Protein AF-A0AAD9GTY5-F1 (afdb_monomer)

Mean predicted aligned error: 5.33 Å

Radius of gyration: 15.56 Å; Cα contacts (8 Å, |Δi|>4): 55; chains: 1; bounding box: 37×31×32 Å

Structure (mmCIF, N/CA/C/O backbone):
data_AF-A0AAD9GTY5-F1
#
_entry.id   AF-A0AAD9GTY5-F1
#
loop_
_atom_site.group_PDB
_atom_site.id
_atom_site.type_symbol
_atom_site.label_atom_id
_atom_site.label_alt_id
_atom_site.label_comp_id
_atom_site.label_asym_id
_atom_site.label_entity_id
_atom_site.label_seq_id
_atom_site.pdbx_PDB_ins_code
_atom_site.Cartn_x
_atom_site.Cartn_y
_atom_site.Cartn_z
_atom_site.occupancy
_atom_site.B_iso_or_equiv
_atom_site.auth_seq_id
_atom_site.auth_comp_id
_atom_site.auth_asym_id
_atom_site.auth_atom_id
_atom_site.pdbx_PDB_model_num
ATOM 1 N N . MET A 1 1 ? 3.370 0.306 12.111 1.00 88.94 1 MET A N 1
ATOM 2 C CA . MET A 1 1 ? 4.490 0.597 11.191 1.00 88.94 1 MET A CA 1
ATOM 3 C C . MET A 1 1 ? 4.206 -0.045 9.845 1.00 88.94 1 MET A C 1
ATOM 5 O O . MET A 1 1 ? 3.911 -1.234 9.815 1.00 88.94 1 MET A O 1
ATOM 9 N N . ILE A 1 2 ? 4.271 0.730 8.763 1.00 94.88 2 ILE A N 1
ATOM 10 C CA . ILE A 1 2 ? 4.052 0.275 7.381 1.00 94.88 2 ILE A CA 1
ATOM 11 C C . ILE A 1 2 ? 5.280 0.661 6.551 1.00 94.88 2 ILE A C 1
ATOM 13 O O . ILE A 1 2 ? 5.760 1.784 6.666 1.00 94.88 2 ILE A O 1
ATOM 17 N N . GLY A 1 3 ? 5.800 -0.261 5.738 1.00 94.50 3 GLY A N 1
ATOM 18 C CA . GLY A 1 3 ? 6.947 -0.010 4.862 1.00 94.50 3 GLY A CA 1
ATOM 19 C C . GLY A 1 3 ? 6.531 0.098 3.399 1.00 94.50 3 GLY A C 1
ATOM 20 O O . GLY A 1 3 ? 6.261 -0.924 2.766 1.00 94.50 3 GLY A O 1
ATOM 21 N N . PHE A 1 4 ? 6.530 1.308 2.851 1.00 95.44 4 PHE A N 1
ATOM 22 C CA . PHE A 1 4 ? 6.259 1.550 1.436 1.00 95.44 4 PHE A CA 1
ATOM 23 C C . PHE A 1 4 ? 7.557 1.463 0.632 1.00 95.44 4 PHE A C 1
ATOM 25 O O . PHE A 1 4 ? 8.579 2.005 1.046 1.00 95.44 4 PHE A O 1
ATOM 32 N N . SER A 1 5 ? 7.542 0.792 -0.522 1.00 95.56 5 SER A N 1
ATOM 33 C CA . SER A 1 5 ? 8.604 0.996 -1.520 1.00 95.56 5 SER A CA 1
ATOM 34 C C . SER A 1 5 ? 8.483 2.400 -2.107 1.00 95.56 5 SER A C 1
ATOM 36 O O . SER A 1 5 ? 7.361 2.897 -2.217 1.00 95.56 5 SER A O 1
ATOM 38 N N . LYS A 1 6 ? 9.586 2.962 -2.594 1.00 97.00 6 LYS A N 1
ATOM 39 C CA . LYS A 1 6 ? 9.621 4.266 -3.261 1.00 97.00 6 LYS A CA 1
ATOM 40 C C . LYS A 1 6 ? 8.483 4.489 -4.267 1.00 97.00 6 LYS A C 1
ATOM 42 O O . LYS A 1 6 ? 7.726 5.434 -4.081 1.00 97.00 6 LYS A O 1
ATOM 47 N N . GLY A 1 7 ? 8.278 3.585 -5.231 1.00 97.06 7 GLY A N 1
ATOM 48 C CA . GLY A 1 7 ? 7.185 3.715 -6.208 1.00 97.06 7 GLY A CA 1
ATOM 49 C C . GLY A 1 7 ? 5.802 3.872 -5.579 1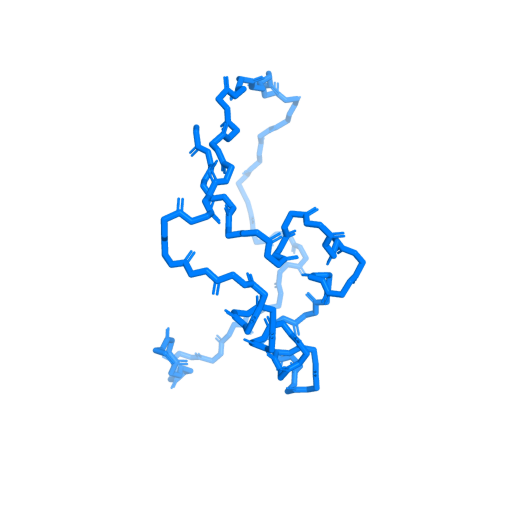.00 97.06 7 GLY A C 1
ATOM 50 O O . GLY A 1 7 ? 5.099 4.830 -5.858 1.00 97.06 7 GLY A O 1
ATOM 51 N N . HIS A 1 8 ? 5.437 2.986 -4.654 1.00 96.06 8 HIS A N 1
ATOM 52 C CA . HIS A 1 8 ? 4.156 3.063 -3.941 1.00 96.06 8 HIS A CA 1
ATOM 53 C C . HIS A 1 8 ? 3.965 4.334 -3.104 1.00 96.06 8 HIS A C 1
ATOM 55 O O . HIS A 1 8 ? 2.826 4.712 -2.848 1.00 96.06 8 HIS A O 1
ATOM 61 N N . TRP A 1 9 ? 5.048 4.964 -2.645 1.00 96.50 9 TRP A N 1
ATOM 62 C CA . TRP A 1 9 ? 4.970 6.206 -1.880 1.00 96.50 9 TRP A CA 1
ATOM 63 C C . TRP A 1 9 ? 4.883 7.444 -2.778 1.00 96.50 9 TRP A C 1
ATOM 65 O O . TRP A 1 9 ? 4.073 8.331 -2.530 1.00 96.50 9 TRP A O 1
ATOM 75 N N . GLU A 1 10 ? 5.709 7.504 -3.823 1.00 97.25 10 GLU A N 1
ATOM 76 C CA . GLU A 1 10 ? 5.805 8.664 -4.719 1.00 97.25 10 GLU A CA 1
ATOM 77 C C . GLU A 1 10 ? 4.688 8.694 -5.774 1.00 97.25 10 GLU A C 1
ATOM 79 O O . GLU A 1 10 ? 4.342 9.764 -6.270 1.00 97.25 10 GLU A O 1
ATOM 84 N N . HIS A 1 11 ? 4.075 7.541 -6.058 1.00 96.81 11 HIS A N 1
ATOM 85 C CA . HIS A 1 11 ? 3.002 7.367 -7.040 1.00 96.81 11 HIS A CA 1
ATOM 86 C C . HIS A 1 11 ? 1.709 6.823 -6.399 1.00 96.81 11 HIS A C 1
ATOM 88 O O . HIS A 1 11 ? 1.227 5.741 -6.755 1.00 96.81 11 HIS A O 1
ATOM 94 N N . PRO A 1 12 ? 1.115 7.543 -5.429 1.00 95.75 12 PRO A N 1
ATOM 95 C CA . PRO A 1 12 ? 0.001 7.024 -4.638 1.00 95.75 12 PRO A CA 1
ATOM 96 C C . PRO A 1 12 ? -1.253 6.761 -5.481 1.00 95.75 12 PRO A C 1
ATOM 98 O O . PRO A 1 12 ? -1.946 5.773 -5.258 1.00 95.75 12 PRO A O 1
ATOM 101 N N . VAL A 1 13 ? -1.523 7.595 -6.493 1.00 96.56 13 VAL A N 1
ATOM 102 C CA . VAL A 1 13 ? -2.701 7.439 -7.364 1.00 96.56 13 VAL A CA 1
ATOM 103 C C . VAL A 1 13 ? -2.618 6.148 -8.176 1.00 96.56 13 VAL A C 1
ATOM 105 O O . VAL A 1 13 ? -3.599 5.413 -8.267 1.00 96.56 13 VAL A O 1
ATOM 108 N N . GLU A 1 14 ? -1.445 5.828 -8.721 1.00 95.94 14 GLU A N 1
ATOM 109 C CA . GLU A 1 14 ? -1.231 4.579 -9.456 1.00 95.94 14 GLU A CA 1
ATOM 110 C C . GLU A 1 14 ? -1.296 3.340 -8.552 1.00 95.94 14 GLU A C 1
ATOM 112 O O . GLU A 1 14 ? -1.653 2.261 -9.031 1.00 95.94 14 GLU A O 1
ATOM 117 N N . ALA A 1 15 ? -1.004 3.498 -7.256 1.00 94.75 15 ALA A N 1
ATOM 118 C CA . ALA A 1 15 ? -1.100 2.447 -6.246 1.00 94.75 15 ALA A CA 1
ATOM 119 C C . ALA A 1 15 ? -2.543 2.143 -5.792 1.00 94.75 15 ALA A C 1
ATOM 121 O O . ALA A 1 15 ? -2.759 1.145 -5.096 1.00 94.75 15 ALA A O 1
ATOM 122 N N . HIS A 1 16 ? -3.525 2.970 -6.164 1.00 94.94 16 HIS A N 1
ATOM 123 C CA . HIS A 1 16 ? -4.945 2.709 -5.923 1.00 94.94 16 HIS A CA 1
ATOM 124 C C . HIS A 1 16 ? -5.503 1.659 -6.901 1.00 94.94 16 HIS A C 1
ATOM 126 O O . HIS A 1 16 ? -4.950 1.447 -7.981 1.00 94.94 16 HIS A O 1
ATOM 132 N N . GLY A 1 17 ? -6.632 1.037 -6.551 1.00 93.19 17 GLY A N 1
ATOM 133 C CA . GLY A 1 17 ? -7.361 0.095 -7.412 1.00 93.19 17 GLY A CA 1
ATOM 134 C C . GLY A 1 17 ? -7.722 -1.215 -6.714 1.00 93.19 17 GLY A C 1
ATOM 135 O O . GLY A 1 17 ? -7.318 -1.460 -5.572 1.00 93.19 17 GLY A O 1
ATOM 136 N N . ASP A 1 18 ? -8.483 -2.060 -7.406 1.00 90.81 18 ASP A N 1
ATOM 137 C CA . ASP A 1 18 ? -8.806 -3.407 -6.936 1.00 90.81 18 ASP A CA 1
ATOM 138 C C . ASP A 1 18 ? -7.732 -4.387 -7.415 1.00 90.81 18 ASP A C 1
ATOM 140 O O . ASP A 1 18 ? -7.582 -4.643 -8.602 1.00 90.81 18 ASP A O 1
ATOM 144 N N . LYS A 1 19 ? -7.001 -5.009 -6.489 1.00 88.25 19 LYS A N 1
ATOM 145 C CA . LYS A 1 19 ? -5.975 -6.008 -6.835 1.00 88.25 19 LYS A CA 1
ATOM 146 C C . LYS A 1 19 ? -6.549 -7.301 -7.430 1.00 88.25 19 LYS A C 1
ATOM 148 O O . LYS A 1 19 ? -5.776 -8.136 -7.892 1.00 88.25 19 LYS A O 1
ATOM 153 N N . ARG A 1 20 ? -7.874 -7.485 -7.403 1.00 86.25 20 ARG A N 1
ATOM 154 C CA . ARG A 1 20 ? -8.590 -8.555 -8.118 1.00 86.25 20 ARG A CA 1
ATOM 155 C C . ARG A 1 20 ? -8.847 -8.194 -9.583 1.00 86.25 20 ARG A C 1
ATOM 157 O O . ARG A 1 20 ? -9.083 -9.092 -10.386 1.00 86.25 20 ARG A O 1
ATOM 164 N N . ASN A 1 21 ? -8.793 -6.910 -9.938 1.00 90.94 21 ASN A N 1
ATOM 165 C CA . ASN A 1 21 ? -8.788 -6.457 -11.321 1.00 90.94 21 ASN A CA 1
ATOM 166 C C . ASN A 1 21 ? -7.365 -6.599 -11.900 1.00 90.94 21 ASN A C 1
ATOM 168 O O . ASN A 1 21 ? -6.374 -6.183 -11.295 1.00 90.94 21 ASN A O 1
ATOM 172 N N . VAL A 1 22 ? -7.257 -7.236 -13.067 1.00 92.56 22 VAL A N 1
A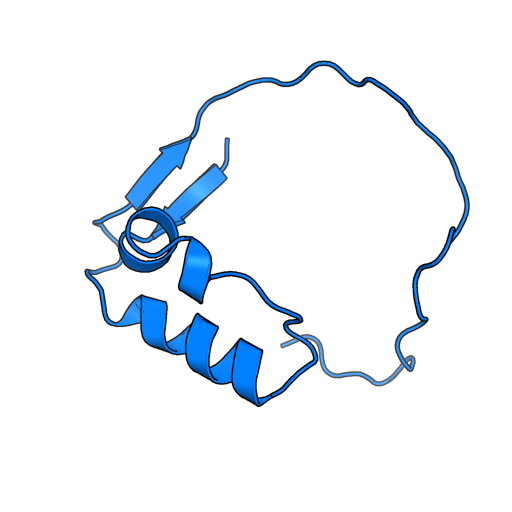TOM 173 C CA . VAL A 1 22 ? -5.962 -7.613 -13.655 1.00 92.56 22 VAL A CA 1
ATOM 174 C C . VAL A 1 22 ? -5.175 -6.381 -14.100 1.00 92.56 22 VAL A C 1
ATOM 176 O O . VAL A 1 22 ? -3.954 -6.338 -13.938 1.00 92.56 22 VAL A O 1
ATOM 179 N N . GLU A 1 23 ? -5.857 -5.368 -14.625 1.00 95.75 23 GLU A N 1
ATOM 180 C CA . GLU A 1 23 ? -5.256 -4.129 -15.108 1.00 95.75 23 GLU A CA 1
ATOM 181 C C . GLU A 1 23 ? -4.696 -3.286 -13.954 1.00 95.75 23 GLU A C 1
ATOM 183 O O . GLU A 1 23 ? -3.560 -2.804 -14.021 1.00 95.75 23 GLU A O 1
ATOM 188 N N . ASP A 1 24 ? -5.456 -3.167 -12.867 1.00 95.62 24 ASP A N 1
ATOM 189 C CA . ASP A 1 24 ? -5.049 -2.495 -11.636 1.00 95.62 24 ASP A CA 1
ATOM 190 C C . ASP A 1 24 ? -3.864 -3.211 -10.987 1.00 95.62 24 ASP A C 1
ATOM 192 O O . ASP A 1 24 ? -2.873 -2.570 -10.628 1.00 95.62 24 ASP A O 1
ATOM 196 N N . LEU A 1 25 ? -3.903 -4.545 -10.901 1.00 94.31 25 LEU A N 1
ATOM 197 C CA . LEU A 1 25 ? -2.785 -5.327 -10.375 1.00 94.31 25 LEU A CA 1
ATOM 198 C C . LEU A 1 25 ? -1.525 -5.174 -11.239 1.00 94.31 25 LEU A C 1
ATOM 200 O O . LEU A 1 25 ? -0.419 -5.069 -10.704 1.00 94.31 25 LEU A O 1
ATOM 204 N N . ALA A 1 26 ? -1.668 -5.147 -12.566 1.00 95.94 26 ALA A N 1
ATOM 205 C CA . ALA A 1 26 ? -0.548 -4.942 -13.477 1.00 95.94 26 ALA A CA 1
ATOM 206 C C . ALA A 1 26 ? 0.066 -3.542 -13.321 1.00 95.94 26 ALA A C 1
ATOM 208 O O . ALA A 1 26 ? 1.292 -3.422 -13.280 1.00 95.94 26 ALA A O 1
ATOM 209 N N . ARG A 1 27 ? -0.760 -2.494 -13.183 1.00 96.88 27 ARG A N 1
ATOM 210 C CA . ARG A 1 27 ? -0.300 -1.129 -12.873 1.00 96.88 27 ARG A CA 1
ATOM 211 C C . ARG A 1 27 ? 0.432 -1.090 -11.534 1.00 96.88 27 ARG A C 1
ATOM 213 O O . ARG A 1 27 ? 1.551 -0.592 -11.474 1.00 96.88 27 ARG A O 1
ATOM 220 N N . TRP A 1 28 ? -0.155 -1.685 -10.498 1.00 96.19 28 TRP A N 1
ATOM 221 C CA . TRP A 1 28 ? 0.422 -1.756 -9.156 1.00 96.19 28 TRP A CA 1
ATOM 222 C C . TRP A 1 28 ? 1.789 -2.457 -9.156 1.00 96.19 28 TRP A C 1
ATOM 224 O O . TRP A 1 28 ? 2.739 -1.973 -8.549 1.00 96.19 28 TRP A O 1
ATOM 234 N N . ARG A 1 29 ? 1.935 -3.568 -9.893 1.00 94.94 29 ARG A N 1
ATOM 235 C CA . ARG A 1 29 ? 3.203 -4.314 -9.989 1.00 94.94 29 ARG A CA 1
ATOM 236 C C . ARG A 1 29 ? 4.336 -3.494 -10.606 1.00 94.94 29 ARG A C 1
ATOM 238 O O . ARG A 1 29 ? 5.459 -3.614 -10.132 1.00 94.94 29 ARG A O 1
ATOM 245 N N . LYS A 1 30 ? 4.052 -2.638 -11.592 1.00 96.56 30 LYS A N 1
ATOM 246 C CA . LYS A 1 30 ? 5.060 -1.759 -12.221 1.00 96.56 30 LYS A CA 1
ATOM 247 C C . LYS A 1 30 ? 5.668 -0.750 -11.248 1.00 96.56 30 LYS A C 1
ATOM 249 O O . LYS A 1 30 ? 6.757 -0.247 -11.491 1.00 96.56 30 LYS A O 1
ATOM 254 N N . LEU A 1 31 ? 5.020 -0.485 -10.112 1.00 96.00 31 LEU A N 1
ATOM 255 C CA . LEU A 1 31 ? 5.566 0.427 -9.109 1.00 96.00 31 LEU A CA 1
ATOM 256 C C . LEU A 1 31 ? 6.871 -0.083 -8.480 1.00 96.00 31 LEU A C 1
ATOM 258 O O . LEU A 1 31 ? 7.613 0.704 -7.897 1.00 96.00 31 LEU A O 1
ATOM 262 N N . VAL A 1 32 ? 7.173 -1.381 -8.608 1.00 93.94 32 VAL A N 1
ATOM 263 C CA . VAL A 1 32 ? 8.452 -1.959 -8.170 1.00 93.94 32 VAL A CA 1
ATOM 264 C C . VAL A 1 32 ? 9.645 -1.439 -8.976 1.00 93.94 32 VAL A C 1
ATOM 266 O O . VAL A 1 32 ? 10.757 -1.439 -8.457 1.00 93.94 32 VAL A O 1
ATOM 269 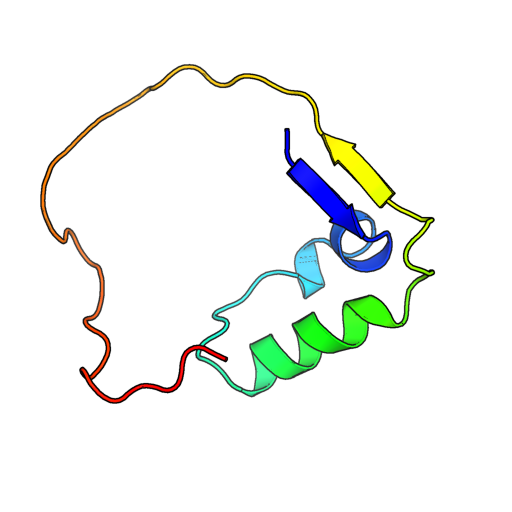N N . ASP A 1 33 ? 9.415 -0.966 -10.204 1.00 95.62 33 ASP A N 1
ATOM 270 C CA . ASP A 1 33 ? 10.469 -0.463 -11.090 1.00 95.62 33 ASP A CA 1
ATOM 271 C C . ASP A 1 33 ? 11.018 0.892 -10.602 1.00 95.62 33 ASP A C 1
ATOM 273 O O . ASP A 1 33 ? 12.124 1.301 -10.963 1.00 95.62 33 ASP A O 1
ATOM 277 N N . TYR A 1 34 ? 10.272 1.587 -9.735 1.00 95.38 34 TYR A N 1
ATOM 278 C CA . TYR A 1 34 ? 10.716 2.821 -9.097 1.00 95.38 34 TYR A CA 1
ATOM 279 C C . TYR A 1 34 ? 11.524 2.516 -7.832 1.00 95.38 34 TYR A C 1
ATOM 281 O O . TYR A 1 34 ? 10.985 2.389 -6.728 1.00 95.38 34 TYR A O 1
ATOM 289 N N . GLY A 1 35 ? 12.845 2.469 -8.004 1.00 93.12 35 GLY A N 1
ATOM 290 C CA . GLY A 1 35 ? 13.816 2.278 -6.928 1.00 93.12 35 GLY A CA 1
ATOM 291 C C . GLY A 1 35 ? 14.173 0.812 -6.698 1.00 93.12 35 GLY A C 1
ATOM 292 O O . GLY A 1 35 ? 13.989 -0.045 -7.555 1.00 93.12 35 GLY A O 1
ATOM 293 N N . ASN A 1 36 ? 14.750 0.522 -5.537 1.00 92.81 36 ASN A N 1
ATOM 294 C CA . ASN A 1 36 ? 15.121 -0.832 -5.137 1.00 92.81 36 ASN A CA 1
ATOM 295 C C . ASN A 1 36 ? 14.664 -1.141 -3.702 1.00 92.81 36 ASN A C 1
ATOM 297 O O . ASN A 1 36 ? 14.053 -0.322 -3.020 1.00 92.81 36 ASN A O 1
ATOM 301 N N . GLN A 1 37 ? 14.972 -2.345 -3.212 1.00 86.75 37 GLN A N 1
ATOM 302 C CA . GLN A 1 37 ? 14.530 -2.804 -1.891 1.00 86.75 37 GLN A CA 1
ATOM 303 C C . GLN A 1 37 ? 14.984 -1.902 -0.727 1.00 86.75 37 GLN A C 1
ATOM 305 O O . GLN A 1 37 ? 14.321 -1.910 0.312 1.00 86.75 37 GLN A O 1
ATOM 310 N N . LYS A 1 38 ? 16.085 -1.155 -0.885 1.00 91.38 38 LYS A N 1
ATOM 311 C CA . LYS A 1 38 ? 16.621 -0.232 0.125 1.00 91.38 38 LYS A CA 1
ATOM 312 C C . LYS A 1 38 ? 15.898 1.117 0.128 1.00 91.38 38 LYS A C 1
ATOM 314 O O . LYS A 1 38 ? 15.928 1.803 1.144 1.00 91.38 38 LYS A O 1
ATOM 319 N N . ASP A 1 39 ? 15.209 1.466 -0.958 1.00 95.00 39 ASP A N 1
ATOM 320 C CA . ASP A 1 39 ? 14.468 2.721 -1.093 1.00 95.00 39 ASP A CA 1
ATOM 321 C C . ASP A 1 39 ? 13.062 2.557 -0.503 1.00 95.00 39 ASP A C 1
ATOM 323 O O . ASP A 1 39 ? 12.060 2.428 -1.216 1.00 95.00 39 ASP A O 1
ATOM 327 N N . ARG A 1 40 ? 12.987 2.485 0.829 1.00 94.44 40 ARG A N 1
ATOM 328 C CA . ARG A 1 40 ? 11.722 2.334 1.554 1.00 94.44 40 ARG A CA 1
ATOM 329 C C . ARG A 1 40 ? 11.457 3.501 2.481 1.00 94.44 40 ARG A C 1
ATOM 331 O O . ARG A 1 40 ? 12.339 3.926 3.221 1.00 94.44 40 ARG A O 1
ATOM 338 N N . LEU A 1 41 ? 10.203 3.938 2.500 1.00 95.62 41 LEU A N 1
ATOM 339 C CA . LEU A 1 41 ? 9.690 4.815 3.538 1.00 95.62 41 LEU A CA 1
ATOM 340 C C . LEU A 1 41 ? 9.029 3.974 4.630 1.00 95.62 41 LEU A C 1
ATOM 342 O O . LEU A 1 41 ? 8.141 3.164 4.354 1.00 95.62 41 LEU A O 1
ATOM 346 N N . LEU A 1 42 ? 9.439 4.197 5.875 1.00 96.06 42 LEU A N 1
ATOM 347 C CA . LEU A 1 42 ? 8.798 3.618 7.048 1.00 96.06 42 LEU A CA 1
ATOM 348 C C . LEU A 1 42 ? 7.824 4.634 7.649 1.00 96.06 42 LEU A C 1
ATOM 350 O O . LEU A 1 42 ? 8.244 5.656 8.183 1.00 96.06 42 LEU A O 1
ATOM 354 N N . LEU A 1 43 ? 6.527 4.337 7.577 1.00 95.75 43 LEU A N 1
ATOM 355 C CA . LEU A 1 43 ? 5.485 5.108 8.244 1.00 95.75 43 LEU A CA 1
ATOM 356 C C . LEU A 1 43 ? 5.240 4.527 9.641 1.00 95.75 43 LEU A C 1
ATOM 358 O O . LEU A 1 43 ? 4.688 3.429 9.794 1.00 95.75 43 LEU A O 1
ATOM 362 N N . CYS A 1 44 ? 5.663 5.267 10.661 1.00 96.75 44 CYS A N 1
ATOM 363 C CA . CYS A 1 44 ? 5.635 4.864 12.066 1.00 96.75 44 CYS A CA 1
ATOM 364 C C . CYS A 1 44 ? 4.572 5.634 12.856 1.00 96.75 44 CYS A C 1
ATOM 366 O O . CYS A 1 44 ? 4.875 6.242 13.873 1.00 96.75 44 CYS A O 1
ATOM 368 N N . GLU A 1 45 ? 3.326 5.570 12.397 1.00 96.12 45 GLU A N 1
ATOM 369 C CA . GLU A 1 45 ? 2.203 6.268 13.028 1.00 96.12 45 GLU A CA 1
ATOM 370 C C . GLU A 1 45 ? 1.293 5.308 13.807 1.00 96.12 45 GLU A C 1
ATOM 372 O O . GLU A 1 45 ? 1.186 4.116 13.484 1.00 96.12 45 GLU A O 1
ATOM 377 N N . GLN A 1 46 ? 0.625 5.842 14.830 1.00 96.38 46 GLN A N 1
ATOM 378 C CA . GLN A 1 46 ? -0.472 5.187 15.542 1.00 96.38 46 GLN A CA 1
ATOM 379 C C . GLN A 1 46 ? -1.806 5.811 15.122 1.00 96.38 46 GLN A C 1
ATOM 381 O O . GLN A 1 46 ? -1.874 6.993 14.799 1.00 96.38 46 GLN A O 1
ATOM 386 N N . ALA A 1 47 ? -2.878 5.021 15.158 1.00 94.12 47 ALA A N 1
ATOM 387 C CA . ALA A 1 47 ? -4.233 5.498 14.908 1.00 94.12 47 ALA A CA 1
ATOM 388 C C . ALA A 1 47 ? -5.148 5.112 16.075 1.00 94.12 47 ALA A C 1
ATOM 390 O O . ALA A 1 47 ? -5.027 4.020 16.634 1.00 94.12 47 ALA A O 1
ATOM 391 N N . GLY A 1 48 ? -6.070 6.007 16.429 1.00 97.44 48 GLY A N 1
ATOM 392 C CA . GLY A 1 48 ? -7.166 5.689 17.338 1.00 97.44 48 GLY A CA 1
ATOM 393 C C . GLY A 1 48 ? -8.216 4.839 16.628 1.00 97.44 48 GLY A C 1
ATOM 394 O O . GLY A 1 48 ? -8.549 5.093 15.471 1.00 97.44 48 GLY A O 1
ATOM 395 N N . ILE A 1 49 ? -8.748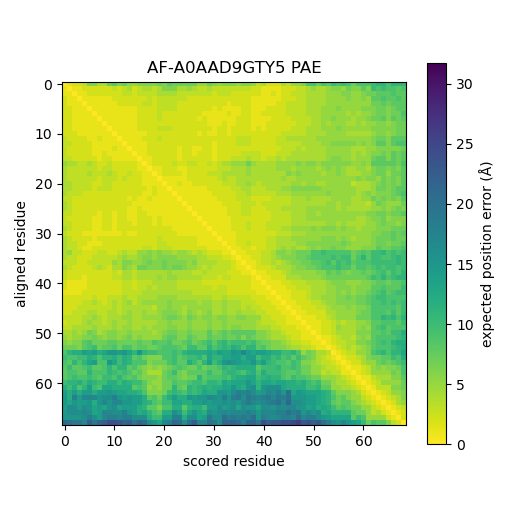 3.831 17.317 1.00 95.81 49 ILE A N 1
ATOM 396 C CA . ILE A 1 49 ? -9.870 3.044 16.800 1.00 95.81 49 ILE A CA 1
ATOM 397 C C . ILE A 1 49 ? -11.130 3.909 16.898 1.00 95.81 49 ILE A C 1
ATOM 399 O O . ILE A 1 49 ? -11.551 4.248 18.001 1.00 95.81 49 ILE A O 1
ATOM 403 N N . LEU A 1 50 ? -11.720 4.260 15.753 1.00 96.88 50 LEU A N 1
ATOM 404 C CA . LEU A 1 50 ? -12.973 5.020 15.695 1.00 96.88 50 LEU A CA 1
ATOM 405 C C . LEU A 1 50 ? -14.203 4.113 15.857 1.00 96.88 50 LEU A C 1
ATOM 407 O O . LEU A 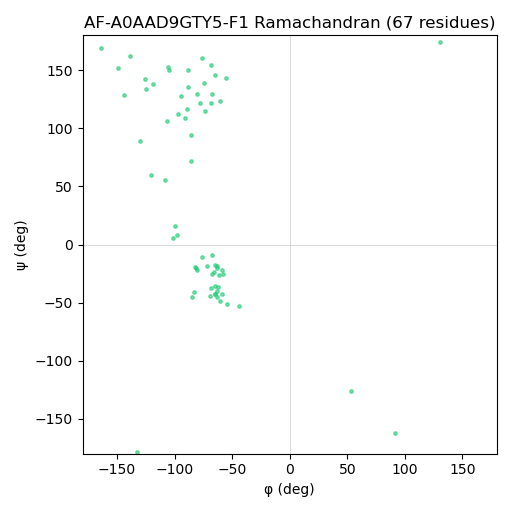1 50 ? -15.146 4.475 16.552 1.00 96.88 50 LEU A O 1
ATOM 41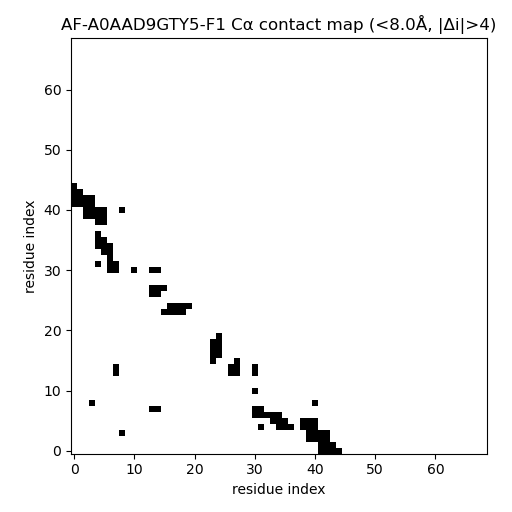1 N N . GLU A 1 51 ? -14.185 2.931 15.239 1.00 94.31 51 GLU A N 1
ATOM 412 C CA . GLU A 1 51 ? -15.302 1.981 15.228 1.00 94.31 51 GLU A CA 1
ATOM 413 C C . GLU A 1 51 ? -14.786 0.533 15.149 1.00 94.31 51 GLU A C 1
ATOM 415 O O . GLU A 1 51 ? -13.705 0.274 14.615 1.00 94.31 51 GLU A O 1
ATOM 420 N N . SER A 1 52 ? -15.551 -0.420 15.692 1.00 93.06 52 SER A N 1
ATOM 421 C CA . SER A 1 52 ? -15.277 -1.858 15.614 1.00 93.06 52 SER A CA 1
ATOM 422 C C . SER A 1 52 ? -16.585 -2.636 15.492 1.00 93.06 52 SER A C 1
ATOM 424 O O . SER A 1 52 ? -17.502 -2.447 16.290 1.00 93.06 52 SER A O 1
ATOM 426 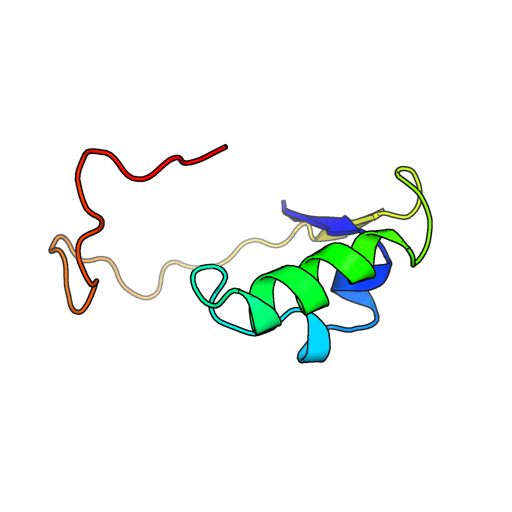N N . PHE A 1 53 ? -16.670 -3.524 14.505 1.00 90.00 53 PHE A N 1
ATOM 427 C CA . PHE A 1 53 ? -17.838 -4.361 14.239 1.00 90.00 53 PHE A CA 1
ATOM 428 C C . PHE A 1 53 ? -17.410 -5.787 13.878 1.00 90.00 53 PHE A C 1
ATOM 430 O O . PHE A 1 53 ? -16.255 -6.046 13.536 1.00 90.00 53 PHE A O 1
ATOM 437 N N . LYS A 1 54 ? -18.349 -6.734 13.972 1.00 88.25 54 LYS A N 1
ATOM 438 C CA . LYS A 1 54 ? -18.134 -8.149 13.645 1.00 88.25 54 LYS A CA 1
ATOM 439 C C . LYS A 1 54 ? -19.235 -8.644 12.715 1.00 88.25 54 LYS A C 1
ATOM 441 O O . LYS A 1 54 ? -20.254 -9.134 13.181 1.00 88.25 54 LYS A O 1
ATOM 446 N N . ASP A 1 55 ? -19.012 -8.507 11.415 1.00 85.62 55 ASP A N 1
ATOM 447 C CA . ASP A 1 55 ? -19.799 -9.135 10.349 1.00 85.62 55 ASP A CA 1
ATOM 448 C C . ASP A 1 55 ? -18.996 -9.054 9.035 1.00 85.62 55 ASP A C 1
ATOM 450 O O . ASP A 1 55 ? -18.006 -8.324 8.951 1.00 85.62 55 ASP A O 1
ATOM 454 N N . LYS A 1 56 ? -19.424 -9.764 7.989 1.00 83.62 56 LYS A N 1
ATOM 455 C CA . LYS A 1 56 ? -18.862 -9.654 6.634 1.00 83.62 56 LYS A CA 1
ATOM 456 C C . LYS A 1 56 ? -19.057 -8.261 6.019 1.00 83.62 56 LYS A C 1
ATOM 458 O O . LYS A 1 56 ? -18.374 -7.922 5.055 1.00 83.62 56 LYS A O 1
ATOM 463 N N . GLY A 1 57 ? -20.006 -7.474 6.534 1.00 85.69 57 GLY A N 1
ATOM 464 C CA . GLY A 1 57 ? -20.395 -6.187 5.959 1.00 85.69 57 GLY A CA 1
ATOM 465 C C . GLY A 1 57 ? -20.752 -6.327 4.476 1.00 85.69 57 GLY A C 1
ATOM 466 O O . GLY A 1 57 ? -21.542 -7.191 4.098 1.00 85.69 57 GLY A O 1
ATOM 467 N N . ASN A 1 58 ? -20.114 -5.516 3.633 1.0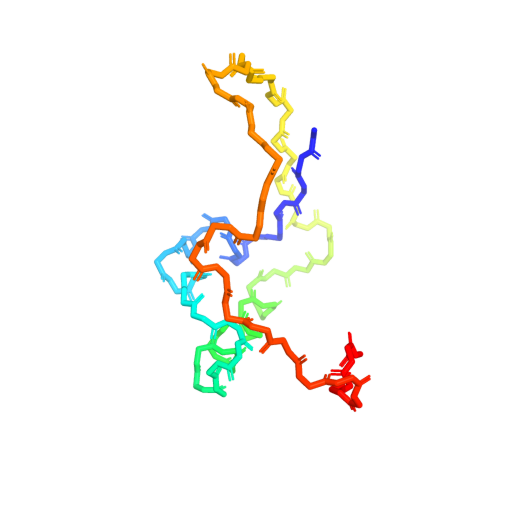0 84.94 58 ASN A N 1
ATOM 468 C CA . ASN A 1 58 ? -20.299 -5.527 2.177 1.00 84.94 58 ASN A CA 1
ATOM 469 C C . ASN A 1 58 ? -19.186 -6.285 1.429 1.00 84.94 58 ASN A C 1
ATOM 471 O O . ASN A 1 58 ? -19.013 -6.099 0.224 1.00 84.94 58 ASN A O 1
ATOM 475 N N . LEU A 1 59 ? -18.389 -7.104 2.124 1.00 82.94 59 LEU A N 1
ATOM 476 C CA .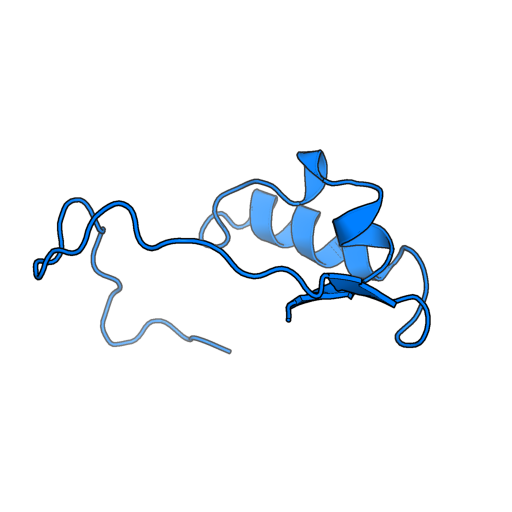 LEU A 1 59 ? -17.309 -7.856 1.491 1.00 82.94 59 LEU A CA 1
ATOM 477 C C . LEU A 1 59 ? -17.870 -8.922 0.545 1.00 82.94 59 LEU A C 1
ATOM 479 O O . LEU A 1 59 ? -18.698 -9.750 0.928 1.00 82.94 59 LEU A O 1
ATOM 483 N N . ILE A 1 60 ? -17.360 -8.927 -0.686 1.00 83.06 60 ILE A N 1
ATOM 484 C CA . ILE A 1 60 ? -17.653 -9.965 -1.675 1.00 83.06 60 ILE A CA 1
ATOM 485 C C . ILE A 1 60 ? -16.803 -11.200 -1.336 1.00 83.06 60 ILE A C 1
ATOM 487 O O . ILE A 1 60 ? -15.566 -11.075 -1.312 1.00 83.06 60 ILE A O 1
ATOM 491 N N . PRO A 1 61 ? -17.424 -12.373 -1.088 1.00 83.06 61 PRO A N 1
ATOM 492 C CA . PRO A 1 61 ? -16.703 -13.615 -0.841 1.00 83.06 61 PRO A CA 1
ATOM 493 C C . PRO A 1 61 ? -15.740 -13.939 -1.982 1.00 83.06 61 PRO A C 1
ATOM 495 O O . PRO A 1 61 ? -16.048 -13.711 -3.151 1.00 83.06 61 PRO A O 1
ATOM 498 N N . ILE A 1 62 ? -14.582 -14.496 -1.642 1.00 79.88 62 ILE A N 1
ATOM 499 C CA . ILE A 1 62 ? -13.717 -15.152 -2.625 1.00 79.88 62 ILE A CA 1
ATOM 500 C C . ILE A 1 62 ? -14.122 -16.620 -2.734 1.00 79.88 62 ILE A C 1
ATOM 502 O O . ILE A 1 62 ? -14.609 -17.198 -1.757 1.00 79.88 62 ILE A O 1
ATOM 506 N N . ALA A 1 63 ? -13.933 -17.223 -3.907 1.00 82.06 63 ALA A N 1
ATOM 507 C CA . ALA A 1 63 ? -14.107 -18.663 -4.031 1.00 82.06 63 ALA A CA 1
ATOM 508 C C . ALA A 1 63 ? -13.047 -19.390 -3.171 1.00 82.06 63 ALA A C 1
ATOM 510 O O . ALA A 1 63 ? -11.933 -18.873 -3.023 1.00 82.06 63 ALA A O 1
ATOM 511 N N . PRO A 1 64 ? -13.370 -20.553 -2.572 1.00 78.50 64 PRO A N 1
ATOM 512 C CA . PRO A 1 64 ? -12.452 -21.265 -1.676 1.00 78.50 64 PRO A CA 1
ATOM 513 C C . PRO A 1 64 ? -11.118 -21.669 -2.320 1.00 78.50 64 PRO A C 1
ATOM 515 O O . PRO A 1 64 ? -10.148 -21.918 -1.614 1.00 78.50 64 PRO A O 1
ATOM 518 N N . ASP A 1 65 ? -11.084 -21.754 -3.646 1.00 85.88 65 ASP A N 1
ATOM 519 C CA . ASP A 1 65 ? -9.974 -22.216 -4.476 1.00 85.88 65 ASP A CA 1
ATOM 520 C C . ASP A 1 65 ? -9.171 -21.078 -5.129 1.00 85.88 65 ASP A C 1
ATOM 522 O O . ASP A 1 65 ? -8.264 -21.338 -5.922 1.00 85.88 65 ASP A O 1
ATOM 526 N N . VAL A 1 66 ? -9.466 -19.812 -4.803 1.00 80.00 66 VAL A N 1
ATOM 527 C CA . VAL A 1 66 ? -8.688 -18.674 -5.314 1.00 80.00 66 VAL A CA 1
ATOM 528 C C . VAL A 1 66 ? -7.235 -18.789 -4.851 1.00 80.00 66 VAL A C 1
ATOM 530 O O . VAL A 1 66 ? -6.947 -18.826 -3.656 1.00 80.00 66 VAL A O 1
ATOM 533 N N . ASN A 1 67 ? -6.308 -18.796 -5.813 1.00 74.75 67 ASN A N 1
ATOM 534 C CA . ASN A 1 67 ? -4.875 -18.780 -5.544 1.00 74.75 67 ASN A CA 1
ATOM 535 C C . ASN A 1 67 ? -4.465 -17.422 -4.946 1.00 74.75 67 ASN A C 1
ATOM 537 O O . ASN A 1 67 ? -4.685 -16.376 -5.555 1.00 74.75 67 ASN A O 1
ATOM 541 N N . THR A 1 68 ? -3.885 -17.446 -3.746 1.00 68.19 68 THR A N 1
ATOM 542 C CA . THR A 1 68 ? -3.498 -16.253 -2.978 1.00 68.19 68 THR A CA 1
ATOM 543 C C . THR A 1 68 ? -2.016 -15.878 -3.115 1.00 68.19 68 THR A C 1
ATOM 545 O O . THR A 1 68 ? -1.550 -15.041 -2.341 1.00 68.19 68 THR A O 1
ATOM 548 N N . LEU A 1 69 ? -1.268 -16.531 -4.016 1.00 50.25 69 LEU A N 1
ATOM 549 C CA . LEU A 1 69 ? 0.186 -16.373 -4.182 1.00 50.25 69 LEU A CA 1
ATOM 550 C C . LEU A 1 69 ? 0.570 -15.252 -5.161 1.00 50.25 69 LEU A C 1
ATOM 552 O O . LEU A 1 69 ? 0.003 -15.196 -6.276 1.00 50.25 69 LEU A O 1
#

Sequence (69 aa):
MIGFSKGHWEHPVEAHGDKRNVEDLARWRKLVDYGNQKDRLLLCEQAGILESFKDKGNLIPIAPDVNTL

Secondary structure (DSSP, 8-state):
-EEEEHHHHH-TTTT-S-TTSHHHHHHHHHGGGSS-TT-EEEE-----------S-TTPPPPPTT----

Organism: NCBI:txid4793

pLDDT: mean 91.1, std 7.91, range [50.25, 97.44]

Solvent-accessible surface area (backbone atoms only — not comparable to full-atom values): 4601 Å² total; per-residue (Å²): 110,49,76,37,47,40,21,52,64,80,38,50,77,60,57,51,73,52,75,86,39,68,68,38,36,53,53,40,58,56,32,61,73,42,64,52,94,84,41,54,49,74,47,81,68,85,79,82,85,87,79,88,87,90,74,74,82,88,65,78,81,74,66,96,79,64,81,89,126

InterPro domains:
  IPR008729 Phenolic acid decarboxylase [PTHR40087] (1-69)
  IPR012674 Calycin [G3DSA:2.40.128.20] (1-67)
  IPR012674 Calycin [SSF50814] (1-69)

Foldseek 3Di:
DDKDAPLCVVPVVLCDDDCVDPVSVVSNVCSCVRDHPVRIDDDDDDDDDPDDDDDCPPDDDDDPPDDPD